Protein AF-A0A1J4RDY5-F1 (afdb_monomer)

Structure (mmCIF, N/CA/C/O backbone):
data_AF-A0A1J4RDY5-F1
#
_entry.id   AF-A0A1J4RDY5-F1
#
loop_
_atom_site.group_PDB
_atom_site.id
_atom_site.type_symbol
_atom_site.label_atom_id
_atom_site.label_alt_id
_atom_site.label_comp_id
_atom_site.label_asym_id
_atom_site.label_entity_id
_atom_site.label_seq_id
_atom_site.pdbx_PDB_ins_code
_atom_site.Cartn_x
_atom_site.Cartn_y
_atom_site.Cartn_z
_atom_site.occupancy
_atom_site.B_iso_or_equiv
_atom_site.auth_seq_id
_atom_site.auth_comp_id
_atom_site.auth_asym_id
_atom_site.auth_atom_id
_atom_site.pdbx_PDB_model_num
ATOM 1 N N . MET A 1 1 ? 26.578 2.136 -17.864 1.00 82.75 1 MET A N 1
ATOM 2 C CA . MET A 1 1 ? 25.539 1.121 -18.145 1.00 82.75 1 MET A CA 1
ATOM 3 C C . MET A 1 1 ? 24.386 1.800 -18.872 1.00 82.75 1 MET A C 1
ATOM 5 O O . MET A 1 1 ? 24.171 2.975 -18.587 1.00 82.75 1 MET A O 1
ATOM 9 N N . PRO A 1 2 ? 23.696 1.132 -19.811 1.00 88.19 2 PRO A N 1
ATOM 10 C CA . PRO A 1 2 ? 22.483 1.677 -20.423 1.00 88.19 2 PRO A CA 1
ATOM 11 C C . PRO A 1 2 ? 21.395 1.917 -19.365 1.00 88.19 2 PRO A C 1
ATOM 13 O O . PRO A 1 2 ? 21.329 1.197 -18.369 1.00 88.19 2 PRO A O 1
ATOM 16 N N . VAL A 1 3 ? 20.567 2.939 -19.579 1.00 94.50 3 VAL A N 1
ATOM 17 C CA . VAL A 1 3 ? 19.394 3.240 -18.743 1.00 94.50 3 VAL A CA 1
ATOM 18 C C . VAL A 1 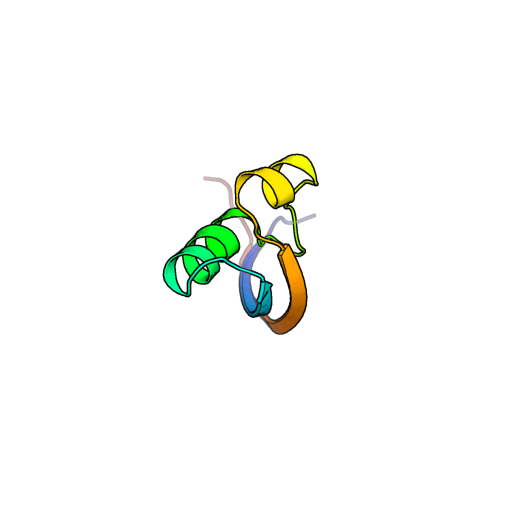3 ? 18.176 2.593 -19.397 1.00 94.50 3 VAL A C 1
ATOM 20 O O . VAL A 1 3 ? 18.072 2.616 -20.620 1.00 94.50 3 VAL A O 1
ATOM 23 N N . TYR A 1 4 ? 17.264 2.026 -18.606 1.00 95.69 4 TYR A N 1
ATOM 24 C CA . TYR A 1 4 ? 16.015 1.441 -19.096 1.00 95.69 4 TYR A CA 1
ATOM 25 C C . TYR A 1 4 ? 14.814 2.110 -18.434 1.00 95.69 4 TYR A C 1
ATOM 27 O O . TYR A 1 4 ? 14.858 2.454 -17.254 1.00 95.69 4 TYR A O 1
ATOM 35 N N . GLN A 1 5 ? 13.741 2.266 -19.197 1.00 95.75 5 GLN A N 1
ATOM 36 C CA . GLN A 1 5 ? 12.409 2.537 -18.684 1.00 95.75 5 GLN A CA 1
ATOM 37 C C . GLN A 1 5 ? 11.681 1.200 -18.521 1.00 95.75 5 GLN A C 1
ATOM 39 O O . GLN A 1 5 ? 11.748 0.353 -19.410 1.00 95.75 5 GLN A O 1
ATOM 44 N N . VAL A 1 6 ? 11.023 1.015 -17.377 1.00 96.00 6 VAL A N 1
ATOM 45 C CA . VAL A 1 6 ? 10.272 -0.197 -17.029 1.00 96.00 6 VAL A CA 1
ATOM 46 C C . VAL A 1 6 ? 8.897 0.233 -16.542 1.00 96.00 6 VAL A C 1
AT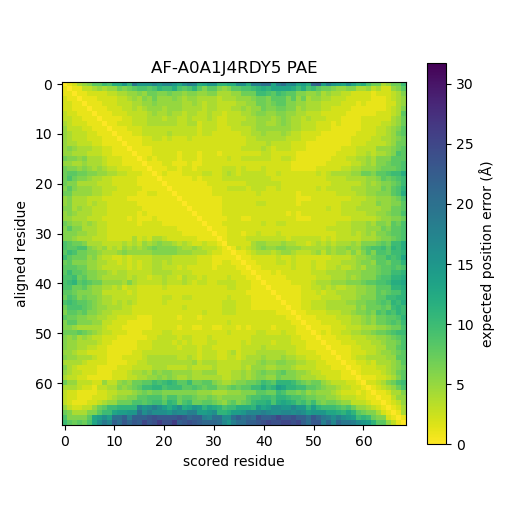OM 48 O O . VAL A 1 6 ? 8.808 1.067 -15.637 1.00 96.00 6 VAL A O 1
ATOM 51 N N . HIS A 1 7 ? 7.836 -0.326 -17.113 1.00 96.19 7 HIS A N 1
ATOM 52 C CA . HIS A 1 7 ? 6.492 -0.184 -16.568 1.00 96.19 7 HIS A CA 1
ATOM 53 C C . HIS A 1 7 ? 6.303 -1.235 -15.472 1.00 96.19 7 HIS A C 1
ATOM 55 O O . HIS A 1 7 ? 6.437 -2.426 -15.716 1.00 96.19 7 HIS A O 1
ATOM 61 N N . LEU A 1 8 ? 6.036 -0.815 -14.238 1.00 95.75 8 LEU A N 1
ATOM 62 C CA . LEU A 1 8 ? 5.875 -1.732 -13.111 1.00 95.75 8 LEU A CA 1
ATOM 63 C C . LEU A 1 8 ? 4.452 -1.642 -12.570 1.00 95.75 8 LEU A C 1
ATOM 65 O O . LEU A 1 8 ? 4.061 -0.598 -12.049 1.00 95.75 8 LEU A O 1
ATOM 69 N N . ALA A 1 9 ? 3.702 -2.736 -12.679 1.00 95.19 9 ALA A N 1
ATOM 70 C CA . ALA A 1 9 ? 2.340 -2.841 -12.179 1.00 95.19 9 ALA A CA 1
ATOM 71 C C . ALA A 1 9 ? 2.324 -3.602 -10.851 1.00 95.19 9 ALA A C 1
ATOM 73 O O . ALA A 1 9 ? 2.894 -4.688 -10.728 1.00 95.19 9 ALA A O 1
ATOM 74 N N . ARG A 1 10 ? 1.656 -3.030 -9.846 1.00 95.19 10 ARG A N 1
ATOM 75 C CA . ARG A 1 10 ? 1.427 -3.684 -8.556 1.00 95.19 10 ARG A CA 1
ATOM 76 C C . ARG A 1 10 ? -0.033 -3.597 -8.165 1.00 95.19 10 ARG A C 1
ATOM 78 O O . ARG A 1 10 ? -0.683 -2.580 -8.400 1.00 95.19 10 ARG A O 1
ATOM 85 N N . SER A 1 11 ? -0.538 -4.653 -7.548 1.00 94.88 11 SER A N 1
ATOM 86 C CA . SER A 1 11 ? -1.880 -4.679 -6.970 1.00 94.88 11 SER A CA 1
ATOM 87 C C . SER A 1 11 ? -1.819 -5.267 -5.576 1.00 94.88 11 SER A C 1
ATOM 89 O O . SER A 1 11 ? -1.027 -6.173 -5.312 1.00 94.88 11 SER A O 1
ATOM 91 N N . PHE A 1 12 ? -2.652 -4.723 -4.698 1.00 95.50 12 PHE A N 1
ATOM 92 C CA . PHE A 1 12 ? -2.669 -5.061 -3.287 1.00 95.50 12 PHE A CA 1
ATOM 93 C C . PHE A 1 12 ? -4.096 -5.346 -2.837 1.00 95.50 12 PHE A C 1
ATOM 95 O O . PHE A 1 12 ? -5.025 -4.631 -3.219 1.00 95.50 12 PHE A O 1
ATOM 102 N N . ILE A 1 13 ? -4.244 -6.351 -1.984 1.00 96.31 13 ILE A N 1
ATOM 103 C CA . ILE A 1 13 ? -5.395 -6.514 -1.104 1.00 96.31 13 ILE A CA 1
ATOM 104 C C . ILE A 1 13 ? -4.937 -6.058 0.277 1.00 96.31 13 ILE A C 1
ATOM 106 O O . ILE A 1 13 ? -3.870 -6.443 0.750 1.00 96.31 13 ILE A O 1
ATOM 110 N N . ILE A 1 14 ? -5.715 -5.187 0.911 1.00 96.06 14 ILE A N 1
ATOM 111 C CA . ILE A 1 14 ? -5.375 -4.635 2.220 1.00 96.06 14 ILE A CA 1
ATOM 112 C C . ILE A 1 14 ? -6.550 -4.768 3.176 1.00 96.06 14 ILE A C 1
ATOM 114 O O . ILE A 1 14 ? -7.713 -4.619 2.792 1.00 96.06 14 ILE A O 1
ATOM 118 N N . GLU A 1 15 ? -6.227 -4.974 4.445 1.00 97.12 15 GLU A N 1
ATOM 119 C CA . GLU A 1 15 ? -7.195 -4.947 5.534 1.00 97.12 15 GLU A CA 1
ATOM 120 C C . GLU A 1 15 ? -7.034 -3.654 6.323 1.00 97.12 15 GLU A C 1
ATOM 122 O O . GLU A 1 15 ? -5.938 -3.323 6.784 1.00 97.12 15 GLU A O 1
ATOM 127 N N . VAL A 1 16 ? -8.123 -2.903 6.501 1.00 96.81 16 VAL A N 1
ATOM 128 C CA . VAL A 1 16 ? -8.071 -1.592 7.158 1.00 96.81 16 VAL A CA 1
ATOM 129 C C . VAL A 1 16 ? -9.159 -1.421 8.210 1.00 96.81 16 VAL A C 1
ATOM 131 O O . VAL A 1 16 ? -10.325 -1.748 8.002 1.00 96.81 16 VAL A O 1
ATOM 134 N N . GLU A 1 17 ? -8.786 -0.825 9.338 1.00 97.12 17 GLU A N 1
ATOM 135 C CA . GLU A 1 17 ? -9.733 -0.253 10.291 1.00 97.12 17 GLU A CA 1
ATOM 136 C C . GLU A 1 17 ? -10.057 1.178 9.870 1.00 97.12 17 GLU A C 1
ATOM 138 O O . GLU A 1 17 ? -9.160 2.014 9.754 1.00 97.12 17 GLU A O 1
ATOM 143 N N . ALA A 1 18 ? -11.339 1.480 9.671 1.00 96.81 18 ALA A N 1
ATOM 144 C CA . ALA A 1 18 ? -11.806 2.815 9.316 1.00 96.81 18 ALA A CA 1
ATOM 145 C C . ALA A 1 18 ? -13.226 3.065 9.839 1.00 96.81 18 ALA A C 1
ATOM 147 O O . ALA A 1 18 ? -13.978 2.142 10.138 1.00 96.81 18 ALA A O 1
ATOM 148 N N . LYS A 1 19 ? -13.627 4.340 9.903 1.00 96.56 19 LYS A N 1
ATOM 149 C CA . LYS A 1 19 ? -14.982 4.727 10.342 1.00 96.56 19 LYS A CA 1
ATOM 150 C C . LYS A 1 19 ? -16.095 4.349 9.355 1.00 96.56 19 LYS A C 1
ATOM 152 O O . LYS A 1 19 ? -17.255 4.316 9.745 1.00 96.56 19 LYS A O 1
ATOM 157 N N . SER A 1 20 ? -15.766 4.181 8.076 1.00 97.25 20 SER A N 1
ATOM 158 C CA . SER A 1 20 ? -16.711 3.864 7.001 1.00 97.25 20 SER A CA 1
ATOM 159 C C . SER A 1 20 ? -15.963 3.319 5.785 1.00 97.25 20 SER A C 1
ATOM 161 O O . SER A 1 20 ? -14.761 3.555 5.649 1.00 97.25 20 SER A O 1
ATOM 163 N N . ALA A 1 21 ? -16.679 2.659 4.871 1.00 97.31 21 ALA A N 1
ATOM 164 C CA . ALA A 1 21 ? -16.110 2.167 3.613 1.00 97.31 21 ALA A CA 1
ATOM 165 C C . ALA A 1 21 ? -15.485 3.296 2.768 1.00 97.31 21 ALA A C 1
ATOM 167 O O . ALA A 1 21 ?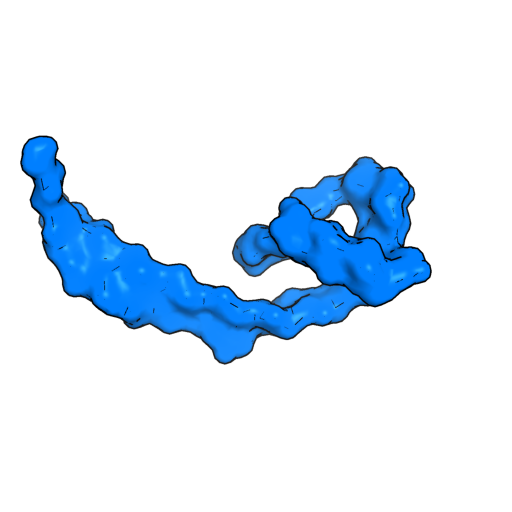 -14.382 3.151 2.251 1.00 97.31 21 ALA A O 1
ATOM 168 N N . ASN A 1 22 ? -16.128 4.467 2.710 1.00 97.56 22 ASN A N 1
ATOM 169 C CA . ASN A 1 22 ? -15.583 5.618 1.984 1.00 97.5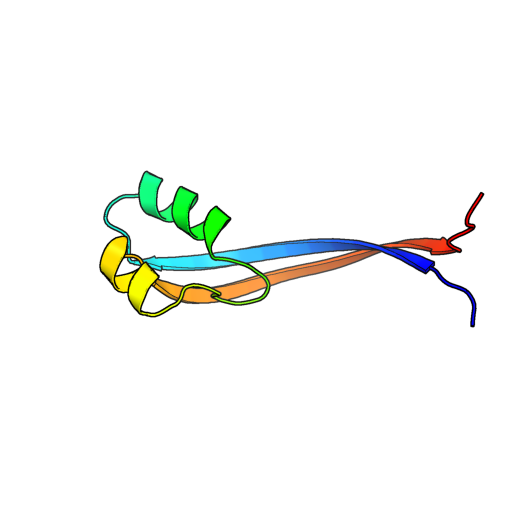6 22 ASN A CA 1
ATOM 170 C C . ASN A 1 22 ? -14.277 6.139 2.607 1.00 97.56 22 ASN A C 1
ATOM 172 O O . ASN A 1 22 ? -13.373 6.552 1.886 1.00 97.56 22 ASN A O 1
ATOM 176 N N . HIS A 1 23 ? -14.160 6.125 3.940 1.00 96.62 23 HIS A N 1
ATOM 177 C CA . HIS A 1 23 ? -12.900 6.467 4.605 1.00 96.62 23 HIS A CA 1
ATOM 178 C C . HIS A 1 23 ? -11.830 5.400 4.378 1.00 96.62 23 HIS A C 1
ATOM 180 O O . HIS A 1 23 ? -10.679 5.763 4.159 1.00 96.62 23 HIS A O 1
ATOM 186 N N . ALA A 1 24 ? -12.202 4.117 4.407 1.00 97.12 24 ALA A N 1
ATOM 187 C CA . ALA A 1 24 ? -11.293 3.017 4.109 1.00 97.12 24 ALA A CA 1
ATOM 188 C C . ALA A 1 24 ? -10.653 3.198 2.728 1.00 97.12 24 ALA A C 1
ATOM 190 O O . ALA A 1 24 ? -9.431 3.248 2.643 1.00 97.12 24 ALA A O 1
ATOM 191 N N . ALA A 1 25 ? -11.459 3.399 1.680 1.00 97.00 25 ALA A N 1
AT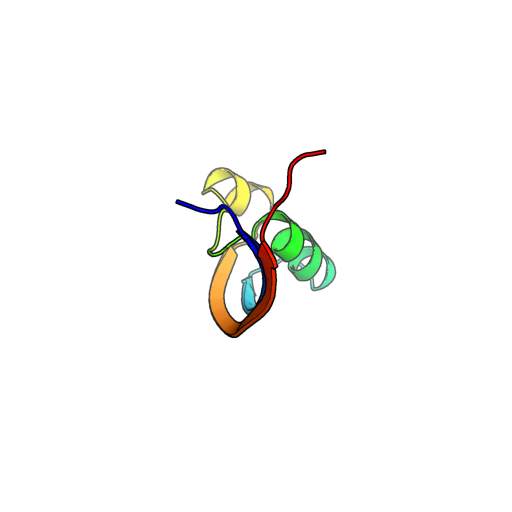OM 192 C CA . ALA A 1 25 ? -10.960 3.601 0.319 1.00 97.00 25 ALA A CA 1
ATOM 193 C C . ALA A 1 25 ? -10.044 4.831 0.221 1.00 97.00 25 ALA A C 1
ATOM 195 O O . ALA A 1 25 ? -8.867 4.714 -0.113 1.00 97.00 25 ALA A O 1
ATOM 196 N N . ARG A 1 26 ? -10.547 6.002 0.629 1.00 96.62 26 ARG A N 1
ATOM 197 C CA . ARG A 1 26 ? -9.816 7.268 0.491 1.00 96.62 26 ARG A CA 1
ATOM 198 C C . ARG A 1 26 ? -8.483 7.288 1.238 1.00 96.62 26 ARG A C 1
ATOM 200 O O . ARG A 1 26 ? -7.513 7.856 0.750 1.00 96.62 26 ARG A O 1
ATOM 207 N N . PHE A 1 27 ? -8.433 6.746 2.454 1.00 96.81 27 PHE A N 1
ATOM 208 C CA . PHE A 1 27 ? -7.194 6.749 3.234 1.00 96.81 27 PHE A CA 1
ATOM 209 C C . PHE A 1 27 ? -6.230 5.651 2.803 1.00 96.81 27 PHE A C 1
ATOM 211 O O . PHE A 1 27 ? -5.026 5.831 2.948 1.00 96.81 27 PHE A O 1
ATOM 218 N N . SER A 1 28 ? -6.729 4.574 2.203 1.00 96.00 28 SER A N 1
ATOM 219 C CA . SER A 1 28 ? -5.872 3.583 1.559 1.00 96.00 28 SER A CA 1
ATOM 220 C C . SER A 1 28 ? -5.158 4.171 0.348 1.00 96.00 28 SER A C 1
ATOM 222 O O . SER A 1 28 ? -3.946 4.057 0.262 1.00 96.00 28 SER A O 1
ATOM 224 N N . GLU A 1 29 ? -5.866 4.899 -0.519 1.00 94.31 29 GLU A N 1
ATOM 225 C CA . GLU A 1 29 ? -5.255 5.621 -1.650 1.00 94.31 29 GLU A CA 1
ATOM 226 C C . GLU A 1 29 ? -4.201 6.642 -1.198 1.00 94.31 29 GLU A C 1
ATOM 228 O O . GLU A 1 29 ? -3.231 6.898 -1.904 1.00 94.31 29 GLU A O 1
ATOM 233 N N . LEU A 1 30 ? -4.405 7.245 -0.024 1.00 94.88 30 LEU A N 1
ATOM 234 C CA . LEU A 1 30 ? -3.523 8.281 0.500 1.00 94.88 30 LEU A CA 1
ATOM 235 C C . LEU A 1 30 ? -2.273 7.724 1.192 1.00 94.88 30 LEU A C 1
ATOM 237 O O . LEU A 1 30 ? -1.218 8.349 1.117 1.00 94.88 30 LEU A O 1
ATOM 241 N N . PHE A 1 31 ? -2.405 6.620 1.931 1.00 94.56 31 PHE A N 1
ATOM 242 C CA . PHE A 1 31 ? -1.353 6.119 2.822 1.00 94.56 31 PHE A CA 1
ATOM 243 C C . PHE A 1 31 ? -0.695 4.819 2.359 1.00 94.56 31 PHE A C 1
ATOM 245 O O . PHE A 1 31 ? 0.358 4.470 2.893 1.00 94.56 31 PHE A O 1
ATOM 252 N N . LEU A 1 32 ? -1.289 4.089 1.414 1.00 92.94 32 LEU A N 1
ATOM 253 C CA . LEU A 1 32 ? -0.672 2.887 0.867 1.00 92.94 32 LEU A CA 1
ATOM 254 C C . LEU A 1 32 ? 0.372 3.273 -0.187 1.00 92.94 32 LEU A C 1
ATOM 256 O O . LEU A 1 32 ? 0.031 3.761 -1.264 1.00 92.94 32 LEU A O 1
ATOM 260 N N . GLY A 1 33 ? 1.640 3.019 0.128 1.00 88.62 33 GLY A N 1
ATOM 261 C CA . GLY A 1 33 ? 2.739 3.013 -0.834 1.00 88.62 33 GLY A CA 1
ATOM 262 C C . GLY A 1 33 ? 3.114 1.578 -1.205 1.00 88.62 33 GLY A C 1
ATOM 263 O O . GLY A 1 33 ? 2.277 0.782 -1.620 1.00 88.62 33 GLY A O 1
ATOM 264 N N . TYR A 1 34 ? 4.387 1.219 -1.011 1.00 84.88 34 TYR A N 1
ATOM 265 C CA . TYR A 1 34 ? 4.799 -0.197 -0.981 1.00 84.88 34 TYR A CA 1
ATOM 266 C C . TYR A 1 34 ? 4.382 -0.889 0.332 1.00 84.88 34 TYR A C 1
ATOM 268 O O . TYR A 1 34 ? 4.205 -2.103 0.381 1.00 84.88 34 TYR A O 1
ATOM 276 N N . LEU A 1 35 ? 4.247 -0.099 1.399 1.00 89.62 35 LEU A N 1
ATOM 277 C CA . LEU A 1 35 ? 3.856 -0.491 2.752 1.00 89.62 35 LEU A CA 1
ATOM 278 C C . LEU A 1 35 ? 2.878 0.562 3.299 1.00 89.62 35 LEU A C 1
ATOM 280 O O . LEU A 1 35 ? 2.576 1.548 2.624 1.00 89.62 35 LEU A O 1
ATOM 284 N N . ASP A 1 36 ? 2.404 0.376 4.532 1.00 92.81 36 ASP A N 1
ATOM 285 C CA . ASP A 1 36 ? 1.648 1.405 5.250 1.00 92.81 36 ASP A CA 1
ATOM 286 C C . ASP A 1 36 ? 2.566 2.583 5.607 1.00 92.81 36 ASP A C 1
ATOM 288 O O . ASP A 1 36 ? 3.383 2.496 6.527 1.00 92.81 36 ASP A O 1
ATOM 292 N N . GLU A 1 37 ? 2.408 3.698 4.898 1.00 94.62 37 GLU A N 1
ATOM 293 C CA . GLU A 1 37 ? 3.180 4.921 5.127 1.00 94.62 37 GLU A CA 1
ATOM 294 C C . GLU A 1 37 ? 2.498 5.880 6.118 1.00 94.62 37 GLU A C 1
ATOM 296 O O . GLU A 1 37 ? 3.020 6.962 6.409 1.00 94.62 37 GLU A O 1
ATOM 301 N N . SER A 1 38 ? 1.349 5.500 6.694 1.00 91.88 38 SER A N 1
ATOM 302 C CA . SER A 1 38 ? 0.681 6.327 7.700 1.00 91.88 38 SER A CA 1
ATOM 303 C C . SER A 1 38 ? 1.506 6.421 8.986 1.00 91.88 38 SER A C 1
ATOM 305 O O . SER A 1 38 ? 1.940 5.418 9.571 1.00 91.88 38 SER A O 1
ATOM 307 N N . LYS A 1 39 ? 1.681 7.651 9.481 1.00 94.31 39 LYS A N 1
ATOM 308 C CA . LYS A 1 39 ? 2.341 7.909 10.765 1.00 94.31 39 LYS A CA 1
ATOM 309 C C . LYS A 1 39 ? 1.336 7.806 11.900 1.00 94.31 39 LYS A C 1
ATOM 311 O O . LYS A 1 39 ? 0.125 7.920 11.714 1.00 94.31 39 LYS A O 1
ATOM 316 N N . GLU A 1 40 ? 1.830 7.657 13.123 1.00 94.69 40 GLU A N 1
ATOM 317 C CA . GLU A 1 40 ? 0.962 7.507 14.294 1.00 94.69 40 GLU A CA 1
ATOM 318 C C . GLU A 1 40 ? -0.021 8.680 14.475 1.00 94.69 40 GLU A C 1
ATOM 320 O O . GLU A 1 40 ? -1.190 8.470 14.809 1.00 94.69 40 GLU A O 1
ATOM 325 N N . ASN A 1 41 ? 0.419 9.909 14.187 1.00 95.06 41 ASN A N 1
ATOM 326 C CA . ASN A 1 41 ? -0.448 11.088 14.231 1.00 95.06 41 ASN A CA 1
ATOM 327 C C . ASN A 1 41 ? -1.566 11.030 13.180 1.00 95.06 41 ASN A C 1
ATOM 329 O O . ASN A 1 41 ? -2.696 11.413 13.483 1.00 95.06 41 ASN A O 1
ATOM 333 N N . ASP A 1 42 ? -1.285 10.509 11.985 1.00 93.06 42 ASP A N 1
ATOM 334 C CA . ASP A 1 42 ? -2.283 10.341 10.926 1.00 93.06 42 ASP A CA 1
ATOM 335 C C . ASP A 1 42 ? -3.319 9.293 11.330 1.00 93.06 42 ASP A C 1
ATOM 337 O O . ASP A 1 42 ? -4.524 9.554 11.282 1.00 93.06 42 ASP A O 1
ATOM 341 N N . ARG A 1 43 ? -2.859 8.1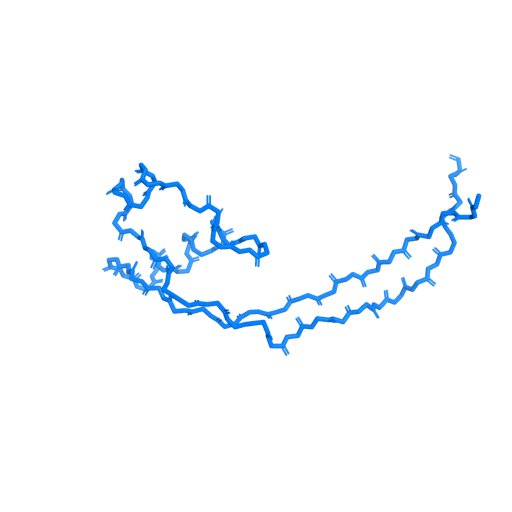49 11.849 1.00 94.06 43 ARG A N 1
ATOM 342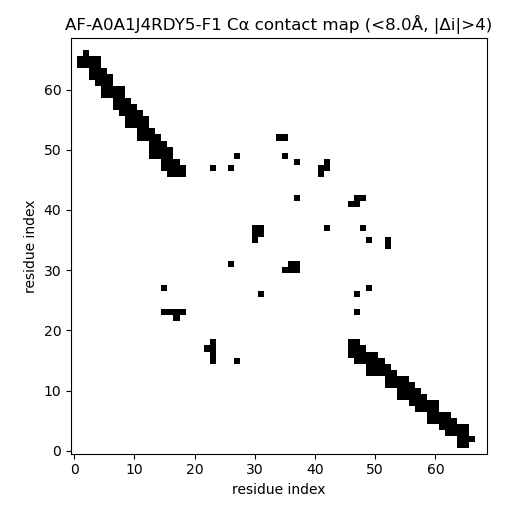 C CA . ARG A 1 43 ? -3.731 7.068 12.329 1.00 94.06 43 ARG A CA 1
ATOM 343 C C . ARG A 1 43 ? -4.706 7.558 13.398 1.00 94.06 43 ARG A C 1
ATOM 345 O O . ARG A 1 43 ? -5.905 7.287 13.319 1.00 94.06 43 ARG A O 1
ATOM 352 N N . LYS A 1 44 ? -4.219 8.350 14.362 1.00 94.50 44 LYS A N 1
ATOM 353 C CA . LYS A 1 44 ? -5.049 8.972 15.411 1.00 94.50 44 LYS A CA 1
ATOM 354 C C .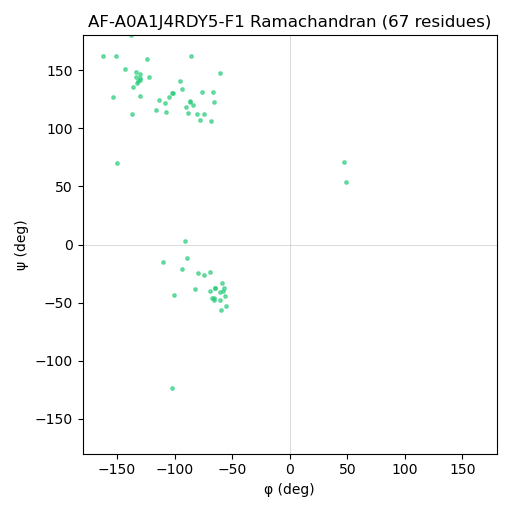 LYS A 1 44 ? -6.023 10.003 14.836 1.00 94.50 44 LYS A C 1
ATOM 356 O O . LYS A 1 44 ? -7.212 9.960 15.154 1.00 94.50 44 LYS A O 1
ATOM 361 N N . LYS A 1 45 ? -5.540 10.907 13.977 1.00 95.19 45 LYS A N 1
ATOM 362 C CA . LYS A 1 45 ? -6.335 11.988 13.373 1.00 95.19 45 LYS A CA 1
ATOM 363 C C . LYS A 1 45 ? -7.491 11.447 12.534 1.00 95.19 45 LYS A C 1
ATOM 365 O O . LYS A 1 45 ? -8.629 11.895 12.680 1.00 95.19 45 LYS A O 1
ATOM 370 N N . PHE A 1 46 ? -7.214 10.472 11.676 1.00 93.06 46 PHE A N 1
ATOM 371 C CA . PHE A 1 46 ? -8.196 9.932 10.739 1.00 93.06 46 PHE A CA 1
ATOM 372 C C . PHE A 1 46 ? -9.004 8.761 11.319 1.00 93.06 46 PHE A C 1
ATOM 374 O O . PHE A 1 46 ? -10.055 8.417 10.775 1.00 93.06 46 PHE A O 1
ATOM 381 N N . LYS A 1 47 ? -8.586 8.220 12.476 1.00 93.94 47 LYS A N 1
ATOM 382 C CA . LYS A 1 47 ? -9.062 6.942 13.035 1.00 93.94 47 LYS A CA 1
ATOM 383 C C . LYS A 1 47 ? -9.019 5.849 11.964 1.00 93.94 47 LYS A C 1
ATOM 385 O O . LYS A 1 47 ? -10.040 5.240 11.644 1.00 93.94 47 LYS A O 1
ATOM 390 N N . PHE A 1 48 ? -7.836 5.701 11.379 1.00 96.00 48 PHE A N 1
ATOM 391 C CA . PHE A 1 48 ? -7.534 4.776 10.295 1.00 96.00 48 PHE A CA 1
ATOM 392 C C . PHE A 1 48 ? -6.278 3.980 10.642 1.00 96.00 48 PHE A C 1
ATOM 394 O O . PHE A 1 48 ? -5.340 4.539 11.213 1.00 96.00 48 PHE A O 1
ATOM 401 N N . LYS A 1 49 ? -6.245 2.693 10.303 1.00 96.06 49 LYS A N 1
ATOM 402 C CA . LYS A 1 49 ? -5.054 1.853 10.458 1.00 96.06 49 LYS A CA 1
ATOM 403 C C . LYS A 1 49 ? -5.084 0.717 9.442 1.00 96.06 49 LYS A C 1
ATOM 405 O O . LYS A 1 49 ? -6.053 -0.038 9.427 1.00 96.06 49 LYS A O 1
ATOM 410 N N . ILE A 1 50 ? -4.012 0.559 8.669 1.00 95.81 50 ILE A N 1
ATOM 411 C CA . ILE A 1 50 ? -3.795 -0.650 7.870 1.00 95.81 50 ILE A CA 1
ATOM 412 C C . ILE A 1 50 ? -3.332 -1.764 8.814 1.00 95.81 50 ILE A C 1
ATOM 414 O O . ILE A 1 50 ? -2.490 -1.545 9.692 1.00 95.81 50 ILE A O 1
ATOM 418 N N . LYS A 1 51 ? -3.958 -2.932 8.705 1.00 95.75 51 LYS A N 1
ATOM 419 C CA . LYS A 1 51 ? -3.679 -4.118 9.523 1.00 95.75 51 LYS A CA 1
ATOM 420 C C . LYS A 1 51 ? -2.821 -5.114 8.785 1.00 95.75 51 LYS A C 1
ATOM 422 O O . LYS A 1 51 ? -1.880 -5.624 9.385 1.00 95.75 51 LYS A O 1
ATOM 427 N N . ASP A 1 52 ? -3.149 -5.325 7.520 1.00 95.50 52 ASP A N 1
ATOM 428 C CA . ASP A 1 52 ? -2.447 -6.252 6.657 1.00 95.50 52 ASP A CA 1
ATOM 429 C C . ASP A 1 52 ? -2.352 -5.708 5.233 1.00 95.50 52 ASP A C 1
ATOM 431 O O . ASP A 1 52 ? -3.191 -4.908 4.799 1.00 95.50 52 ASP A O 1
ATOM 435 N N . ILE A 1 53 ? -1.293 -6.120 4.542 1.00 94.94 53 ILE A N 1
ATOM 436 C CA . ILE A 1 53 ? -1.007 -5.767 3.155 1.00 94.94 53 ILE A CA 1
ATOM 437 C C . ILE A 1 53 ? -0.527 -7.026 2.447 1.00 94.94 53 ILE A C 1
ATOM 439 O O . ILE A 1 53 ? 0.590 -7.490 2.672 1.00 94.94 53 ILE A O 1
ATOM 443 N N . GLU A 1 54 ? -1.339 -7.514 1.521 1.00 95.69 54 GLU A N 1
ATOM 444 C CA . GLU A 1 54 ? -0.983 -8.598 0.620 1.00 95.69 54 GLU A CA 1
ATOM 445 C C . GLU A 1 54 ? -0.794 -8.038 -0.789 1.00 95.69 54 GLU A C 1
ATOM 447 O O . GLU A 1 54 ? -1.704 -7.451 -1.373 1.00 95.69 54 GLU A O 1
ATOM 452 N N . MET A 1 55 ? 0.394 -8.220 -1.364 1.00 95.19 55 MET A N 1
ATOM 453 C CA . MET A 1 55 ? 0.631 -7.882 -2.764 1.00 95.19 55 MET A CA 1
ATOM 454 C C . MET A 1 55 ? 0.281 -9.077 -3.641 1.00 95.19 55 MET A C 1
ATOM 456 O O . MET A 1 55 ? 0.963 -10.098 -3.612 1.00 95.19 55 MET A O 1
ATOM 460 N N . THR A 1 56 ? -0.766 -8.931 -4.443 1.00 96.44 56 THR A N 1
ATOM 461 C CA . THR A 1 56 ? -1.277 -10.004 -5.300 1.00 96.44 56 THR A CA 1
ATOM 462 C C . THR A 1 56 ? -0.703 -9.960 -6.714 1.00 96.44 56 THR A C 1
ATOM 464 O O . THR A 1 56 ? -0.735 -10.965 -7.414 1.00 96.44 56 THR A O 1
ATOM 467 N N . VAL A 1 57 ? -0.190 -8.803 -7.151 1.00 95.06 57 VAL A N 1
ATOM 468 C CA . VAL A 1 57 ? 0.447 -8.612 -8.469 1.00 95.06 57 VAL A CA 1
ATOM 469 C C . VAL A 1 57 ? 1.725 -7.794 -8.300 1.00 95.06 57 VAL A C 1
ATOM 471 O O . VAL A 1 57 ? 1.705 -6.781 -7.598 1.00 95.06 57 VAL A O 1
ATOM 474 N N . ASN A 1 58 ? 2.816 -8.209 -8.953 1.00 95.56 58 ASN A N 1
ATOM 475 C CA . ASN A 1 58 ? 4.107 -7.511 -8.948 1.00 95.56 58 ASN A CA 1
ATOM 476 C C . ASN A 1 58 ? 4.868 -7.747 -10.259 1.00 95.56 58 ASN A C 1
ATOM 478 O O . ASN A 1 58 ? 5.891 -8.435 -10.285 1.00 95.56 58 ASN A O 1
ATOM 482 N N . ASP A 1 59 ? 4.361 -7.165 -11.340 1.00 96.75 59 ASP A N 1
ATOM 483 C CA . ASP A 1 59 ? 4.790 -7.508 -12.691 1.00 96.75 59 ASP A CA 1
ATOM 484 C C . ASP A 1 59 ? 5.509 -6.337 -13.360 1.00 96.75 59 ASP A C 1
ATOM 486 O O . ASP A 1 59 ? 4.978 -5.229 -13.486 1.00 96.75 59 ASP A O 1
ATOM 490 N N . ALA A 1 60 ? 6.737 -6.597 -13.812 1.00 96.69 60 ALA A N 1
ATOM 491 C CA . ALA A 1 60 ? 7.480 -5.692 -14.676 1.00 96.69 60 ALA A CA 1
ATOM 492 C C . ALA A 1 60 ? 7.107 -5.960 -16.140 1.00 96.69 60 ALA A C 1
ATOM 494 O O . ALA A 1 60 ? 7.267 -7.068 -16.650 1.00 96.69 60 ALA A O 1
ATOM 495 N N . MET A 1 61 ? 6.632 -4.923 -16.814 1.00 94.25 61 MET A N 1
ATOM 496 C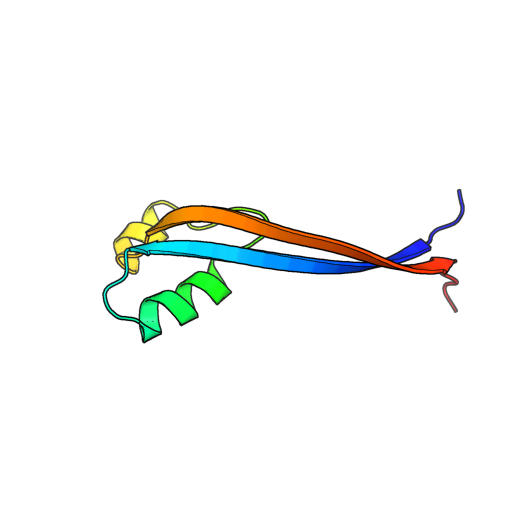 CA . MET A 1 61 ? 6.156 -4.917 -18.190 1.00 94.25 61 MET A CA 1
ATOM 497 C C . MET A 1 61 ? 6.930 -3.864 -18.996 1.00 94.25 61 MET A C 1
ATOM 499 O O . MET A 1 61 ? 7.518 -2.943 -18.431 1.00 94.25 61 MET A O 1
ATOM 503 N N . GLU A 1 62 ? 6.934 -4.007 -20.324 1.00 90.12 62 GLU A N 1
ATOM 504 C CA . GLU A 1 62 ? 7.425 -2.989 -21.272 1.00 90.12 62 GLU A CA 1
ATOM 505 C C . GLU A 1 62 ? 8.794 -2.385 -20.894 1.00 90.12 62 GLU A C 1
ATOM 507 O O . GLU A 1 62 ? 8.913 -1.233 -20.475 1.00 90.12 62 GLU A O 1
ATOM 512 N N . VAL A 1 63 ? 9.854 -3.190 -21.029 1.00 95.44 63 VAL A N 1
ATOM 513 C CA . VAL A 1 63 ? 11.234 -2.761 -20.757 1.00 95.44 63 VAL A CA 1
ATOM 514 C C . VAL A 1 63 ? 11.865 -2.201 -22.031 1.00 95.44 63 VAL A C 1
ATOM 516 O O . VAL A 1 63 ? 12.047 -2.935 -23.002 1.00 95.44 63 VAL A O 1
ATOM 519 N N . GLN A 1 64 ? 12.252 -0.924 -22.027 1.00 95.19 64 GLN A N 1
ATOM 520 C CA . GLN A 1 64 ? 12.880 -0.262 -23.180 1.00 95.19 64 GLN A CA 1
ATOM 521 C C . GLN A 1 64 ? 14.115 0.546 -22.784 1.00 95.19 64 GLN A C 1
ATOM 523 O O . GLN A 1 64 ? 14.185 1.086 -21.684 1.00 95.19 64 GLN A O 1
ATOM 528 N N . VAL A 1 65 ? 15.110 0.645 -23.671 1.00 94.56 65 VAL A N 1
ATOM 529 C CA . VAL A 1 65 ? 16.296 1.485 -23.428 1.00 94.56 65 VAL A CA 1
ATOM 530 C C . VAL A 1 65 ? 15.859 2.949 -23.400 1.00 94.56 65 VAL A C 1
ATOM 532 O O . VAL A 1 65 ? 15.299 3.457 -24.367 1.00 94.56 65 VAL A O 1
ATOM 535 N N . PHE A 1 66 ? 16.132 3.638 -22.296 1.00 88.88 66 PHE A N 1
ATOM 536 C CA . PHE A 1 66 ? 15.854 5.057 -22.146 1.00 88.88 66 PHE A CA 1
ATOM 537 C C . PHE A 1 66 ? 16.869 5.867 -22.957 1.00 88.88 66 PHE A C 1
ATOM 539 O O . PHE A 1 66 ? 18.058 5.911 -22.627 1.00 88.88 66 PHE A O 1
ATOM 546 N N . GLN A 1 67 ? 16.393 6.519 -24.014 1.00 81.88 67 GLN A N 1
ATOM 547 C CA . GLN A 1 67 ? 17.167 7.468 -24.806 1.00 81.88 67 GLN A CA 1
ATOM 548 C C . GLN A 1 67 ? 16.655 8.875 -24.503 1.00 81.88 67 GLN A C 1
ATOM 550 O O . GLN A 1 67 ? 15.503 9.200 -24.778 1.00 81.88 67 GLN A O 1
ATOM 555 N N . LYS A 1 68 ? 17.502 9.705 -23.889 1.00 72.00 68 LYS A N 1
ATOM 556 C CA . LYS A 1 68 ? 17.184 11.111 -23.633 1.00 72.00 68 LYS A CA 1
ATOM 557 C C . LYS A 1 68 ? 17.378 11.882 -24.944 1.00 72.00 68 LYS A C 1
ATOM 559 O O . LYS A 1 68 ? 18.521 12.030 -25.369 1.00 72.00 68 LYS A O 1
ATOM 564 N N . THR A 1 69 ? 16.285 12.289 -25.589 1.00 68.06 69 THR A N 1
ATOM 565 C CA . THR A 1 69 ? 16.290 13.271 -26.693 1.00 68.06 69 THR A CA 1
ATOM 566 C C . THR A 1 69 ? 16.729 14.645 -26.221 1.00 68.06 69 THR A C 1
ATOM 568 O O . THR A 1 69 ? 16.380 15.002 -25.070 1.00 68.06 69 THR A O 1
#

Radius of gyration: 16.56 Å; Cα contacts (8 Å, |Δi|>4): 98; chains: 1; bounding box: 42×23×42 Å

Solvent-accessible surface area (backbone atoms only — not comparable to full-atom values): 4365 Å² total; per-residue (Å²): 131,90,49,69,43,68,45,73,51,73,40,72,53,71,43,68,52,45,88,41,71,70,51,40,53,56,49,44,74,72,28,55,69,99,52,81,67,65,47,74,69,52,27,64,73,69,49,39,47,79,77,48,80,44,75,80,41,82,47,81,42,76,77,43,77,55,74,87,128

Foldseek 3Di:
DFDKDKDKDWDKDWDKDAPDPVLQVVVCVVQDDVHRNDDPVNCVVRVMDIDDIDIPDTDIDDIDGDDDD

Sequence (69 aa):
MPVYQVHLARSFIIEVEAKSANHAARFSELFLGYLDESKENDRKKFKFKIKDIEMTVNDAMEVQVFQKT

Secondary structure (DSSP, 8-state):
---EEEEEEEEEEEEEE-SSHHHHHHHHHHHBSSSB---HHHHHHHT-EEEEEEEEEEEEEEEEE----

Mean predicted aligned error: 4.28 Å

pLDDT: mean 93.73, std 5.18, range [68.06, 97.56]